Protein AF-K2CY82-F1 (afdb_monomer_lite)

pLDDT: mean 82.01, std 17.48, range [42.97, 97.44]

Foldseek 3Di:
DPVVVVVVVVVVVVVVVVVVCVVCPVVDLVVLLVVLVVLCVVVPPDCCSVVVSLVVCVVVVDQLQSQLVSLQVNLVVCVVVVNNVSSVVSVVSNVVSVVVNVVVVVVVVVCCVPCVVVD

Structure (mmCIF, N/CA/C/O backbone):
data_AF-K2CY82-F1
#
_entry.id   AF-K2CY82-F1
#
loop_
_atom_site.group_PDB
_atom_site.id
_atom_site.type_symbol
_atom_site.label_atom_id
_atom_site.label_alt_id
_atom_site.label_comp_id
_atom_site.label_asym_id
_atom_site.label_entity_id
_atom_site.label_seq_id
_atom_site.pdbx_PDB_ins_code
_atom_site.Cartn_x
_atom_site.Cartn_y
_atom_site.Cartn_z
_atom_site.occupancy
_atom_site.B_iso_or_equiv
_atom_site.auth_seq_id
_atom_site.auth_comp_id
_atom_site.auth_asym_id
_atom_site.auth_atom_id
_atom_site.pdbx_PDB_model_num
ATOM 1 N N . MET A 1 1 ? -36.382 40.950 4.837 1.00 57.41 1 MET A N 1
ATOM 2 C CA . MET A 1 1 ? -35.253 40.449 5.657 1.00 57.41 1 MET A CA 1
ATOM 3 C C . MET A 1 1 ? -34.760 39.056 5.236 1.00 57.41 1 MET A C 1
ATOM 5 O O . MET A 1 1 ? -33.577 38.800 5.387 1.00 57.41 1 MET A O 1
ATOM 9 N N . GLU A 1 2 ? -35.586 38.196 4.623 1.00 56.75 2 GLU A N 1
ATOM 10 C CA . GLU A 1 2 ? -35.227 36.815 4.211 1.00 56.75 2 GLU A CA 1
ATOM 11 C C . GLU A 1 2 ? -34.140 36.654 3.127 1.00 56.75 2 GLU A C 1
ATOM 13 O O . GLU A 1 2 ? -33.359 35.704 3.167 1.00 56.75 2 GLU A O 1
ATOM 18 N N . LYS A 1 3 ? -34.042 37.572 2.152 1.00 55.22 3 LYS A N 1
ATOM 19 C CA . LYS A 1 3 ? -33.102 37.424 1.017 1.00 55.22 3 LYS A CA 1
ATOM 20 C C . LYS A 1 3 ? -31.622 37.407 1.428 1.00 55.22 3 LYS A C 1
ATOM 22 O O . LYS A 1 3 ? -30.806 36.788 0.747 1.00 55.22 3 LYS A O 1
ATOM 27 N N . TYR A 1 4 ? -31.268 38.072 2.526 1.00 56.38 4 TYR A N 1
ATOM 28 C CA . TYR A 1 4 ? -29.880 38.155 2.992 1.00 56.38 4 TYR A CA 1
ATOM 29 C C . TYR A 1 4 ? -29.428 36.869 3.694 1.00 56.38 4 TYR A C 1
ATOM 31 O O . TYR A 1 4 ? -28.259 36.497 3.603 1.00 56.38 4 TYR A O 1
ATOM 39 N N . THR A 1 5 ? -30.357 36.147 4.321 1.00 62.75 5 THR A N 1
ATOM 40 C CA . THR A 1 5 ? -30.087 34.897 5.039 1.00 62.75 5 THR A CA 1
ATOM 41 C C . THR A 1 5 ? -29.749 33.765 4.071 1.00 62.75 5 THR A C 1
ATOM 43 O O . THR A 1 5 ? -28.751 33.071 4.258 1.00 62.75 5 THR A O 1
ATOM 46 N N . LEU A 1 6 ? -30.503 33.638 2.973 1.00 59.69 6 LEU A N 1
ATOM 47 C CA . LEU A 1 6 ? -30.275 32.608 1.951 1.00 59.69 6 LEU A CA 1
ATOM 48 C C . LEU A 1 6 ? -28.954 32.809 1.195 1.00 59.69 6 LEU A C 1
ATOM 50 O O . LEU A 1 6 ? -28.220 31.850 0.963 1.00 59.69 6 LEU A O 1
ATOM 54 N N . LYS A 1 7 ? -28.603 34.059 0.863 1.00 62.22 7 LYS A N 1
ATOM 55 C CA . LYS A 1 7 ? -27.341 34.367 0.171 1.00 62.22 7 LYS A CA 1
ATOM 56 C C . LYS A 1 7 ? -26.120 34.064 1.050 1.00 62.22 7 LYS A C 1
ATOM 58 O O . LYS A 1 7 ? -25.111 33.582 0.544 1.00 62.22 7 LYS A O 1
ATOM 63 N N . ARG A 1 8 ? -26.231 34.293 2.364 1.00 59.88 8 ARG A N 1
ATOM 64 C CA . ARG A 1 8 ? -25.187 33.980 3.352 1.00 59.88 8 ARG A CA 1
ATOM 65 C C . ARG A 1 8 ? -25.024 32.474 3.564 1.00 59.88 8 ARG A C 1
ATOM 67 O O . ARG A 1 8 ? -23.899 31.990 3.580 1.00 59.88 8 ARG A O 1
ATOM 74 N N . LEU A 1 9 ? -26.128 31.731 3.660 1.00 60.28 9 LEU A N 1
ATOM 75 C CA . LEU A 1 9 ? -26.106 30.266 3.766 1.00 60.28 9 LEU A CA 1
ATOM 76 C C . LEU A 1 9 ? -25.467 29.614 2.534 1.00 60.28 9 LEU A C 1
ATOM 78 O O . LEU A 1 9 ? -24.663 28.699 2.677 1.00 60.28 9 LEU A O 1
ATOM 82 N N . TRP A 1 10 ? -25.754 30.133 1.338 1.00 59.75 10 TRP A N 1
ATOM 83 C CA . TRP A 1 10 ? -25.176 29.625 0.094 1.00 59.75 10 TRP A CA 1
ATOM 84 C C . TRP A 1 10 ? -23.681 29.950 -0.065 1.00 59.75 10 TRP A C 1
ATOM 86 O O . TRP A 1 10 ? -22.912 29.138 -0.581 1.00 59.75 10 TRP A O 1
ATOM 96 N N . HIS A 1 11 ? -23.241 31.123 0.402 1.00 59.53 11 HIS A N 1
ATOM 97 C CA . HIS A 1 11 ? -21.816 31.472 0.410 1.00 59.53 11 HIS A CA 1
ATOM 98 C C . HIS A 1 11 ? -21.038 30.598 1.403 1.00 59.53 11 HIS A C 1
ATOM 100 O O . HIS A 1 11 ? -20.011 30.027 1.045 1.00 59.53 11 HIS A O 1
ATOM 106 N N . ASN A 1 12 ? -21.591 30.393 2.603 1.00 59.19 12 ASN A N 1
ATOM 107 C CA . ASN A 1 12 ? -21.002 29.519 3.619 1.00 59.19 12 ASN A CA 1
ATOM 108 C C . ASN A 1 12 ? -20.965 28.050 3.170 1.00 59.19 12 ASN A C 1
ATOM 110 O O . ASN A 1 12 ? -19.990 27.353 3.447 1.00 59.19 12 ASN A O 1
ATOM 114 N N . SER A 1 13 ? -21.981 27.571 2.438 1.00 56.06 13 SER A N 1
ATOM 115 C CA . SER A 1 13 ? -21.962 26.210 1.889 1.00 56.06 13 SER A CA 1
ATOM 116 C C . SER A 1 13 ? -20.899 26.045 0.807 1.00 56.06 13 SER A C 1
ATOM 118 O O . SER A 1 13 ? -20.262 25.000 0.734 1.00 56.06 13 SER A O 1
ATOM 120 N N . LYS A 1 14 ? -20.673 27.076 -0.019 1.00 52.31 14 LYS A N 1
ATOM 121 C CA . LYS A 1 14 ? -19.613 27.050 -1.031 1.00 52.31 14 LYS A CA 1
ATOM 122 C C . LYS A 1 14 ? -18.233 27.062 -0.396 1.00 52.31 14 LYS A C 1
ATOM 124 O O . LYS A 1 14 ? -17.422 26.211 -0.739 1.00 52.31 14 LYS A O 1
ATOM 129 N N . GLU A 1 15 ? -17.978 27.964 0.545 1.00 55.75 15 GLU A N 1
ATOM 130 C CA . GLU A 1 15 ? -16.692 28.012 1.246 1.00 55.75 15 GLU A CA 1
ATOM 131 C C . GLU A 1 15 ? -16.419 26.702 1.989 1.00 55.75 15 GLU A C 1
ATOM 133 O O . GLU A 1 15 ? -15.355 26.125 1.809 1.00 55.75 15 GLU A O 1
ATOM 138 N N . SER A 1 16 ? -17.395 26.140 2.709 1.00 54.62 16 SER A N 1
ATOM 139 C CA . SER A 1 16 ? -17.239 24.830 3.357 1.00 54.62 16 SER A CA 1
ATOM 140 C C . SER A 1 16 ? -16.914 23.705 2.362 1.00 54.62 16 SER A C 1
ATOM 142 O O . SER A 1 16 ? -16.049 22.873 2.641 1.00 54.62 16 SER A O 1
ATOM 144 N N . PHE A 1 17 ? -17.539 23.708 1.180 1.00 51.31 17 PHE A N 1
ATOM 145 C CA . PHE A 1 17 ? -17.284 22.708 0.144 1.00 51.31 17 PHE A CA 1
ATOM 146 C C . PHE A 1 17 ? -15.880 22.846 -0.463 1.00 51.31 17 PHE A C 1
ATOM 148 O O . PHE A 1 17 ? -15.182 21.846 -0.619 1.00 51.31 17 PHE A O 1
ATOM 155 N N . TYR A 1 18 ? -15.423 24.068 -0.758 1.00 50.00 18 TYR A N 1
ATOM 156 C CA . TYR A 1 18 ? -14.089 24.296 -1.325 1.00 50.00 18 TYR A CA 1
ATOM 157 C C . TYR A 1 18 ? -12.962 24.057 -0.311 1.00 50.00 18 TYR A C 1
ATOM 159 O O . TYR A 1 18 ? -11.934 23.494 -0.687 1.00 50.00 18 TYR A O 1
ATOM 167 N N . THR A 1 19 ? -13.152 24.389 0.969 1.00 49.94 19 THR A N 1
ATOM 168 C CA . THR A 1 19 ? -12.144 24.141 2.018 1.00 49.94 19 THR A CA 1
ATOM 169 C C . THR A 1 19 ? -12.053 22.657 2.393 1.00 49.94 19 THR A C 1
ATOM 171 O O . THR A 1 19 ? -10.967 22.160 2.682 1.00 49.94 19 THR A O 1
ATOM 174 N N . TYR A 1 20 ? -13.162 21.910 2.315 1.00 48.56 20 TYR A N 1
ATOM 175 C CA . TYR A 1 20 ? -13.151 20.450 2.476 1.00 48.56 20 TYR A CA 1
ATOM 176 C C . TYR A 1 20 ? -12.442 19.743 1.310 1.00 48.56 20 TYR A C 1
ATOM 178 O O . TYR A 1 20 ? -11.739 18.751 1.512 1.00 48.56 20 TYR A O 1
ATOM 186 N N . ASN A 1 21 ? -12.600 20.259 0.087 1.00 46.69 21 ASN A N 1
ATOM 187 C CA . ASN A 1 21 ? -12.030 19.642 -1.108 1.00 46.69 21 ASN A CA 1
ATOM 188 C C . ASN A 1 21 ? -10.540 19.983 -1.306 1.00 46.69 21 ASN A C 1
ATOM 190 O O . ASN A 1 21 ? -9.778 19.141 -1.779 1.00 46.69 21 ASN A O 1
ATOM 194 N N . SER A 1 22 ? -10.090 21.177 -0.901 1.00 46.53 22 SER A N 1
ATOM 195 C CA . SER A 1 22 ? -8.686 21.592 -1.047 1.00 46.53 22 SER A CA 1
ATOM 196 C C . SER A 1 22 ? -7.736 20.878 -0.078 1.00 46.53 22 SER A C 1
ATOM 198 O O . SER A 1 22 ? -6.605 20.578 -0.453 1.00 46.53 22 SER A O 1
ATOM 200 N N . GLN A 1 23 ? -8.193 20.505 1.125 1.00 48.66 23 GLN A N 1
ATOM 201 C CA . GLN A 1 23 ? -7.376 19.745 2.085 1.00 48.66 23 GLN A CA 1
ATOM 202 C C . GLN A 1 23 ? -7.242 18.252 1.735 1.00 48.66 23 GLN A C 1
ATOM 204 O O . GLN A 1 23 ? -6.307 17.596 2.189 1.00 48.66 23 GLN A O 1
ATOM 209 N N . LYS A 1 24 ? -8.132 17.706 0.894 1.00 52.53 24 LYS A N 1
ATOM 210 C CA . LYS A 1 24 ? -8.077 16.304 0.437 1.00 52.53 24 LYS A CA 1
ATOM 211 C C . LYS A 1 24 ? -7.391 16.106 -0.911 1.00 52.53 24 LYS A C 1
ATOM 213 O O . LYS A 1 24 ? -7.085 14.968 -1.262 1.00 52.53 24 LYS A O 1
ATOM 218 N N . PHE A 1 25 ? -7.119 17.180 -1.651 1.00 48.78 25 PHE A N 1
ATOM 219 C CA . PHE A 1 25 ? -6.566 17.087 -3.005 1.00 48.78 25 PHE A CA 1
ATOM 220 C C . PHE A 1 25 ? -5.175 16.426 -3.039 1.00 48.78 25 PHE A C 1
ATOM 222 O O . PHE A 1 25 ? -4.838 15.748 -4.003 1.00 48.78 25 PHE A O 1
ATOM 229 N N . PHE A 1 26 ? -4.402 16.536 -1.951 1.00 48.12 26 PHE A N 1
ATOM 230 C CA . PHE A 1 26 ? -3.081 15.908 -1.806 1.00 48.12 26 PHE A CA 1
ATOM 231 C C . PHE A 1 26 ? -3.104 14.478 -1.225 1.00 48.12 26 PHE A C 1
ATOM 233 O O . PHE A 1 26 ? -2.061 13.843 -1.105 1.00 48.12 26 PHE A O 1
ATOM 240 N N . LEU A 1 27 ? -4.283 13.953 -0.873 1.00 56.41 27 LEU A N 1
ATOM 241 C CA . LEU A 1 27 ? -4.483 12.648 -0.223 1.00 56.41 27 LEU A CA 1
ATOM 242 C C . LEU A 1 27 ? -5.433 11.742 -1.023 1.00 56.41 27 LEU A C 1
ATOM 244 O O . LEU A 1 27 ? -6.082 10.854 -0.469 1.00 56.41 27 LEU A O 1
ATOM 248 N N . TYR A 1 28 ? -5.537 11.954 -2.337 1.00 76.25 28 TYR A N 1
ATOM 249 C CA . TYR A 1 28 ? -6.276 11.034 -3.192 1.00 76.25 28 TYR A CA 1
ATOM 250 C C . TYR A 1 28 ? -5.442 9.762 -3.381 1.00 76.25 28 TYR A C 1
ATOM 252 O O . TYR A 1 28 ? -4.329 9.814 -3.901 1.00 76.25 28 TYR A O 1
ATOM 260 N N . TRP A 1 29 ? -5.966 8.608 -2.961 1.00 80.56 29 TRP A N 1
ATOM 261 C CA . TRP A 1 29 ? -5.237 7.334 -2.981 1.00 80.56 29 TRP A CA 1
ATOM 262 C C . TRP A 1 29 ? -4.617 6.926 -4.339 1.00 80.56 29 TRP A C 1
ATOM 264 O O . TRP A 1 29 ? -3.553 6.305 -4.321 1.00 80.56 29 TRP A O 1
ATOM 274 N N . PRO A 1 30 ? -5.161 7.313 -5.515 1.00 89.12 30 PRO A N 1
ATOM 275 C CA . PRO A 1 30 ? -4.508 7.083 -6.804 1.00 89.12 30 PRO A CA 1
ATOM 276 C C . PRO A 1 30 ? -3.172 7.816 -6.961 1.00 89.12 30 PRO A C 1
ATOM 278 O O . PRO A 1 30 ? -2.295 7.338 -7.676 1.00 89.12 30 PRO A O 1
ATOM 281 N N . PHE A 1 31 ? -2.970 8.943 -6.270 1.00 90.44 31 PHE A N 1
ATOM 282 C CA . PHE A 1 31 ? -1.683 9.638 -6.277 1.00 90.44 31 PHE A CA 1
ATOM 283 C C . PHE A 1 31 ? -0.575 8.762 -5.682 1.00 90.44 31 PHE A C 1
ATOM 285 O O . PHE A 1 31 ? 0.546 8.772 -6.183 1.00 90.44 31 PHE A O 1
ATOM 292 N N . PHE A 1 32 ? -0.889 7.935 -4.679 1.00 92.75 32 PHE A N 1
ATOM 293 C CA . PHE A 1 32 ? 0.077 6.993 -4.112 1.00 92.75 32 PHE A CA 1
ATOM 294 C C . PHE A 1 32 ? 0.493 5.910 -5.110 1.00 92.75 32 PHE A C 1
ATOM 296 O O . PHE A 1 32 ? 1.647 5.495 -5.094 1.00 92.75 32 PHE A O 1
ATOM 303 N N . ILE A 1 33 ? -0.397 5.498 -6.017 1.00 93.81 33 ILE A N 1
ATOM 304 C CA . ILE A 1 33 ? -0.053 4.563 -7.098 1.00 93.81 33 ILE A CA 1
ATOM 305 C C . ILE A 1 33 ? 0.951 5.218 -8.045 1.00 93.81 33 ILE A C 1
ATOM 307 O O . ILE A 1 33 ? 1.990 4.637 -8.348 1.00 93.81 33 ILE A O 1
ATOM 311 N N . PHE A 1 34 ? 0.676 6.450 -8.478 1.00 93.31 34 PHE A N 1
ATOM 312 C CA . PHE A 1 34 ? 1.592 7.177 -9.355 1.00 93.31 34 PHE A CA 1
ATOM 313 C C . PHE A 1 34 ? 2.951 7.416 -8.685 1.00 93.31 34 PHE A C 1
ATOM 315 O O . PHE A 1 34 ? 3.996 7.119 -9.261 1.00 93.31 34 PHE A O 1
ATOM 322 N N . TYR A 1 35 ? 2.935 7.865 -7.429 1.00 93.75 3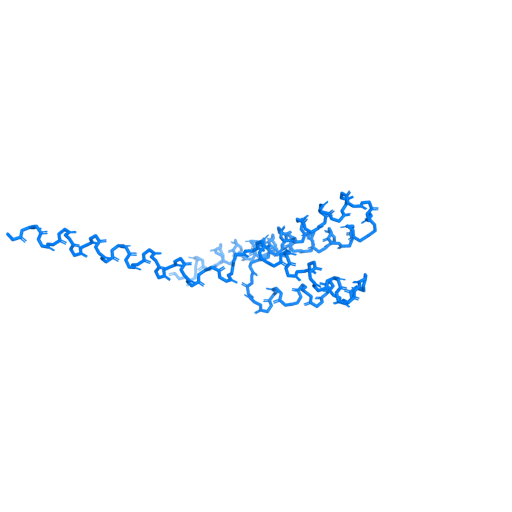5 TYR A N 1
ATOM 323 C CA . TYR A 1 35 ? 4.134 8.046 -6.618 1.00 93.75 35 TYR A CA 1
ATOM 324 C C . TYR A 1 35 ? 4.939 6.747 -6.467 1.00 93.75 35 TYR A C 1
ATOM 326 O O . TYR A 1 35 ? 6.164 6.769 -6.586 1.00 93.75 35 TYR A O 1
ATOM 334 N N . TYR A 1 36 ? 4.272 5.602 -6.287 1.00 94.69 36 TYR A N 1
ATOM 335 C CA . TYR A 1 36 ? 4.933 4.300 -6.245 1.00 94.69 36 TYR A CA 1
ATOM 336 C C . TYR A 1 36 ? 5.703 3.998 -7.536 1.00 94.69 36 TYR A C 1
ATOM 338 O O . TYR A 1 36 ? 6.863 3.585 -7.486 1.00 94.69 36 TYR A O 1
ATOM 346 N N . PHE A 1 37 ? 5.093 4.240 -8.698 1.00 94.25 37 PHE A N 1
ATOM 347 C CA . PHE A 1 37 ? 5.769 4.026 -9.977 1.00 94.25 37 PHE A CA 1
ATOM 348 C C . PHE A 1 37 ? 6.944 4.987 -10.187 1.00 94.25 37 PHE A C 1
ATOM 350 O O . PHE A 1 37 ? 7.968 4.549 -10.705 1.00 94.25 37 PHE A O 1
ATOM 357 N N . ILE A 1 38 ? 6.864 6.239 -9.717 1.00 94.19 38 ILE A N 1
ATOM 358 C CA . ILE A 1 38 ? 8.021 7.155 -9.709 1.00 94.19 38 ILE A CA 1
ATOM 359 C C . ILE A 1 38 ? 9.164 6.563 -8.879 1.00 94.19 38 ILE A C 1
ATOM 361 O O . ILE A 1 38 ? 10.291 6.473 -9.364 1.00 94.19 38 ILE A O 1
ATOM 365 N N . LEU A 1 39 ? 8.883 6.113 -7.651 1.00 93.12 39 LEU A N 1
ATOM 366 C CA . LEU A 1 39 ? 9.895 5.462 -6.813 1.00 93.12 39 LEU A CA 1
ATOM 367 C C . LEU A 1 39 ? 10.500 4.244 -7.519 1.00 93.12 39 LEU A C 1
ATOM 369 O O . LEU A 1 39 ? 11.708 4.027 -7.456 1.00 93.12 39 LEU A O 1
ATOM 373 N N . ARG A 1 40 ? 9.683 3.467 -8.236 1.00 91.56 40 ARG A N 1
ATOM 374 C CA . ARG A 1 40 ? 10.150 2.299 -8.990 1.00 91.56 40 ARG A CA 1
ATOM 375 C C . ARG A 1 40 ? 11.092 2.665 -10.137 1.00 91.56 40 ARG A C 1
ATOM 377 O O . ARG A 1 40 ? 12.031 1.917 -10.379 1.00 91.56 40 ARG A O 1
ATOM 384 N N . GLN A 1 41 ? 10.885 3.801 -10.802 1.00 90.81 41 GLN A N 1
ATOM 385 C CA . GLN A 1 41 ? 11.803 4.280 -11.843 1.00 90.81 41 GLN A CA 1
ATOM 386 C C . GLN A 1 41 ? 13.163 4.699 -11.271 1.00 90.81 41 GLN A C 1
ATOM 388 O O . GLN A 1 41 ? 14.187 4.473 -11.903 1.00 90.81 41 GLN A O 1
ATOM 393 N N . VAL A 1 42 ? 13.187 5.269 -10.062 1.00 93.00 42 VAL A N 1
ATOM 394 C CA . VAL A 1 42 ? 14.429 5.737 -9.422 1.00 93.00 42 VAL A CA 1
ATOM 395 C C . VAL A 1 42 ? 15.214 4.590 -8.777 1.00 93.00 42 VAL A C 1
ATOM 397 O O . VAL A 1 42 ? 16.429 4.509 -8.924 1.00 93.00 42 VAL A O 1
ATOM 400 N N . PHE A 1 43 ? 14.531 3.698 -8.057 1.00 91.31 43 PHE A N 1
ATOM 401 C CA . PHE A 1 43 ? 15.160 2.650 -7.241 1.00 91.31 43 PHE A CA 1
ATOM 402 C C . PHE A 1 43 ? 15.134 1.252 -7.888 1.00 91.31 43 PHE A C 1
ATOM 404 O O . PHE A 1 43 ? 15.679 0.297 -7.327 1.00 91.31 43 PHE A O 1
ATOM 411 N N . GLY A 1 44 ? 14.496 1.107 -9.052 1.00 86.88 44 GLY A N 1
ATOM 412 C CA . GLY A 1 44 ? 14.397 -0.149 -9.793 1.00 86.88 44 GLY A CA 1
ATOM 413 C C . GLY A 1 44 ? 13.514 -1.207 -9.123 1.00 86.88 44 GLY A C 1
ATOM 414 O O . GLY A 1 44 ? 12.657 -0.918 -8.280 1.00 86.88 44 GLY A O 1
ATOM 415 N N . LEU A 1 45 ? 13.735 -2.477 -9.489 1.00 83.38 45 LEU A N 1
ATOM 416 C CA . LEU A 1 45 ? 12.923 -3.615 -9.039 1.00 83.38 45 LEU A CA 1
ATOM 417 C C . LEU A 1 45 ? 13.205 -4.090 -7.596 1.00 83.38 45 LEU A C 1
ATOM 419 O O . LEU A 1 45 ? 12.771 -5.165 -7.187 1.00 83.38 45 LEU A O 1
ATOM 423 N N . ASN A 1 46 ? 13.861 -3.277 -6.771 1.00 87.19 46 ASN A N 1
ATOM 424 C CA . ASN A 1 46 ? 14.277 -3.674 -5.428 1.00 87.19 46 ASN A CA 1
ATOM 425 C C . ASN A 1 46 ? 13.088 -3.854 -4.462 1.00 87.19 46 ASN A C 1
ATOM 427 O O . ASN A 1 46 ? 12.219 -2.985 -4.352 1.00 87.19 46 ASN A O 1
ATOM 431 N N . TYR A 1 47 ? 13.055 -4.959 -3.719 1.00 86.62 47 TYR A N 1
ATOM 432 C CA .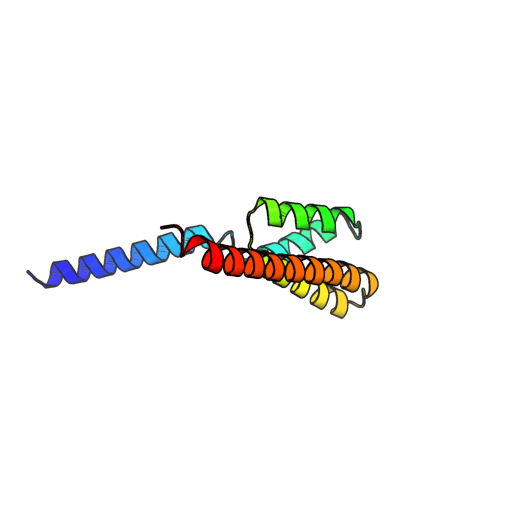 TYR A 1 47 ? 12.004 -5.232 -2.737 1.00 86.62 47 TYR A CA 1
ATOM 433 C C . TYR A 1 47 ? 11.916 -4.179 -1.633 1.00 86.62 47 TYR A C 1
ATOM 435 O O . TYR A 1 47 ? 10.822 -3.910 -1.139 1.00 86.62 47 TYR A O 1
ATOM 443 N N . PHE A 1 48 ? 13.031 -3.523 -1.303 1.00 89.81 48 PHE A N 1
ATOM 444 C CA . PHE A 1 48 ? 13.064 -2.446 -0.316 1.00 89.81 48 PHE A CA 1
ATOM 445 C C . PHE A 1 48 ? 12.042 -1.337 -0.615 1.00 89.81 48 PHE A C 1
ATOM 447 O O . PHE A 1 48 ? 11.407 -0.822 0.300 1.00 89.81 48 PHE A O 1
ATOM 454 N N . VAL A 1 49 ? 11.808 -1.031 -1.896 1.00 91.88 49 VAL A N 1
ATOM 455 C CA . VAL A 1 49 ? 10.818 -0.028 -2.322 1.00 91.88 49 VAL A CA 1
ATOM 456 C C . VAL A 1 49 ? 9.40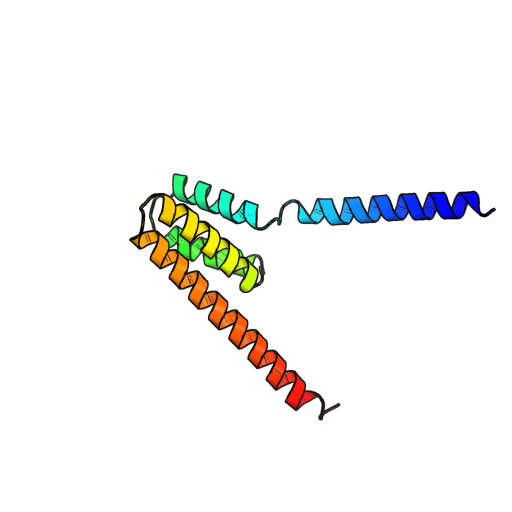2 -0.452 -1.935 1.00 91.88 49 VAL A C 1
ATOM 458 O O . VAL A 1 49 ? 8.609 0.376 -1.506 1.00 91.88 49 VAL A O 1
ATOM 461 N N . ILE A 1 50 ? 9.081 -1.742 -2.053 1.00 91.69 50 ILE A N 1
ATOM 462 C CA . ILE A 1 50 ? 7.754 -2.286 -1.735 1.00 91.69 50 ILE A CA 1
ATOM 463 C C . ILE A 1 50 ? 7.494 -2.204 -0.229 1.00 91.69 50 ILE A C 1
ATOM 465 O O . ILE A 1 50 ? 6.469 -1.673 0.205 1.00 91.69 50 ILE A O 1
ATOM 469 N N . TYR A 1 51 ? 8.442 -2.696 0.572 1.00 93.25 51 TYR A N 1
ATOM 470 C CA . TYR A 1 51 ? 8.330 -2.691 2.030 1.00 93.25 51 TYR A CA 1
ATOM 471 C C . TYR A 1 51 ? 8.333 -1.263 2.587 1.00 93.25 51 TYR A C 1
ATOM 473 O O . TYR A 1 51 ? 7.460 -0.914 3.379 1.00 93.25 51 TYR A O 1
ATOM 481 N N . GLY A 1 52 ? 9.255 -0.414 2.125 1.00 94.50 52 GLY A N 1
ATOM 482 C CA . GLY A 1 52 ? 9.331 0.989 2.531 1.00 94.50 52 GLY A CA 1
ATOM 483 C C . GLY A 1 52 ? 8.062 1.762 2.178 1.00 94.50 52 GLY A C 1
ATOM 484 O O . GLY A 1 52 ? 7.540 2.503 3.008 1.00 94.50 52 GLY A O 1
ATOM 485 N N . PHE A 1 53 ? 7.505 1.525 0.988 1.00 95.50 53 PHE A N 1
ATOM 486 C CA . PHE A 1 53 ? 6.237 2.125 0.588 1.00 95.50 53 PHE A CA 1
ATOM 487 C C . PHE A 1 53 ? 5.069 1.640 1.456 1.00 95.50 53 PHE A C 1
ATOM 489 O O . PHE A 1 53 ? 4.276 2.454 1.917 1.00 95.50 53 PHE A O 1
ATOM 496 N N . SER A 1 54 ? 5.000 0.344 1.769 1.00 93.88 54 SER A N 1
ATOM 497 C CA . SER A 1 54 ? 3.982 -0.201 2.683 1.00 93.88 54 SER A CA 1
ATOM 498 C C . SER A 1 54 ? 4.031 0.473 4.057 1.00 93.88 54 SER A C 1
ATOM 500 O O . SER A 1 54 ? 3.003 0.906 4.576 1.00 93.88 54 SER A O 1
ATOM 502 N N . ILE A 1 55 ? 5.233 0.609 4.628 1.00 95.06 55 ILE A N 1
ATOM 503 C CA . ILE A 1 55 ? 5.453 1.267 5.924 1.00 95.06 55 ILE A CA 1
ATOM 504 C C . ILE A 1 55 ? 5.063 2.747 5.855 1.00 95.06 55 ILE A C 1
ATOM 506 O O . ILE A 1 55 ? 4.401 3.244 6.765 1.00 95.06 55 ILE A O 1
ATOM 510 N N . LEU A 1 56 ? 5.414 3.442 4.769 1.00 94.94 56 LEU A N 1
ATOM 511 C CA . LEU A 1 56 ? 5.024 4.835 4.547 1.00 94.94 56 LEU A CA 1
ATOM 512 C C . LEU A 1 56 ? 3.500 4.998 4.565 1.00 94.94 56 LEU A C 1
ATOM 514 O O . LEU A 1 56 ? 2.994 5.880 5.254 1.00 94.94 56 LEU A O 1
ATOM 518 N N . LEU A 1 57 ? 2.757 4.141 3.857 1.00 94.38 57 LEU A N 1
ATOM 519 C CA . LEU A 1 57 ? 1.292 4.211 3.823 1.00 94.38 57 LEU A CA 1
ATOM 520 C C . LEU A 1 57 ? 0.664 3.981 5.209 1.00 94.38 57 LEU A C 1
ATOM 522 O O . LEU A 1 57 ? -0.313 4.645 5.561 1.00 94.38 57 LEU A O 1
ATOM 526 N N . ILE A 1 58 ? 1.251 3.090 6.017 1.00 93.19 58 ILE A N 1
ATOM 527 C CA . ILE A 1 58 ? 0.849 2.878 7.416 1.00 93.19 58 ILE A CA 1
ATOM 528 C C . ILE A 1 58 ? 1.152 4.124 8.260 1.00 93.19 58 ILE A C 1
ATOM 530 O O . ILE A 1 58 ? 0.307 4.557 9.043 1.00 93.19 58 ILE A O 1
ATOM 534 N N . PHE A 1 59 ? 2.327 4.738 8.088 1.00 93.81 59 PHE A N 1
ATOM 535 C CA . PHE A 1 59 ? 2.721 5.951 8.813 1.00 93.81 59 PHE A CA 1
ATOM 536 C C . PHE A 1 59 ? 1.823 7.148 8.472 1.00 93.81 59 PHE A C 1
ATOM 538 O O . PHE A 1 59 ? 1.461 7.932 9.349 1.00 93.81 59 PHE A O 1
ATOM 545 N N . LEU A 1 60 ? 1.374 7.227 7.217 1.00 90.31 60 LEU A N 1
ATOM 546 C CA . LEU A 1 60 ? 0.357 8.168 6.741 1.00 90.31 60 LEU A CA 1
ATOM 547 C C . LEU A 1 60 ? -1.059 7.864 7.260 1.00 90.31 60 LEU A C 1
ATOM 549 O O . LEU A 1 60 ? -1.998 8.588 6.930 1.00 90.31 60 LEU A O 1
ATOM 553 N N . ARG A 1 61 ? -1.220 6.831 8.099 1.00 89.31 61 ARG A N 1
ATOM 554 C CA . ARG A 1 61 ? -2.480 6.430 8.741 1.00 89.31 61 ARG A CA 1
ATOM 555 C C . ARG A 1 61 ? -3.596 6.122 7.743 1.00 89.31 61 ARG A C 1
ATOM 557 O O . ARG A 1 61 ? -4.771 6.347 8.038 1.00 89.31 61 ARG A O 1
ATOM 564 N N . LEU A 1 62 ? -3.248 5.598 6.568 1.00 90.19 62 LEU A N 1
ATOM 565 C CA . LEU A 1 62 ? -4.252 5.096 5.638 1.00 90.19 62 LEU A CA 1
ATOM 566 C C . LEU A 1 62 ? -4.936 3.857 6.221 1.00 90.19 62 LEU A C 1
ATOM 568 O O . LEU A 1 62 ? -4.329 3.065 6.944 1.00 90.19 62 LEU A O 1
ATOM 572 N N . SER A 1 63 ? -6.219 3.685 5.905 1.00 90.94 63 SER A N 1
ATOM 573 C CA . SER A 1 63 ? -6.949 2.491 6.325 1.00 90.94 63 SER A CA 1
ATOM 574 C C . SER A 1 63 ? -6.381 1.254 5.621 1.00 90.94 63 SER A C 1
ATOM 576 O O . SER A 1 63 ? -5.961 1.344 4.465 1.00 90.94 63 SER A O 1
ATOM 578 N N . PHE A 1 64 ? -6.381 0.093 6.283 1.00 92.25 64 PHE A N 1
ATOM 579 C CA . PHE A 1 64 ? -5.860 -1.144 5.689 1.00 92.25 64 PHE A CA 1
ATOM 580 C C . PHE A 1 64 ? -6.554 -1.493 4.368 1.00 92.25 64 PHE A C 1
ATOM 582 O O . PHE A 1 64 ? -5.902 -1.945 3.436 1.00 92.25 64 PHE A O 1
ATOM 589 N N . GLU A 1 65 ? -7.847 -1.195 4.251 1.00 93.12 65 GLU A N 1
ATOM 590 C CA . GLU A 1 65 ? -8.637 -1.371 3.031 1.00 93.12 65 GLU A CA 1
ATOM 591 C C . GLU A 1 65 ? -8.112 -0.481 1.895 1.00 93.12 65 GLU A C 1
ATOM 593 O O . GLU A 1 65 ? -7.960 -0.932 0.763 1.00 93.12 65 GLU A O 1
ATOM 598 N N . THR A 1 66 ? -7.767 0.773 2.203 1.00 91.88 66 THR A N 1
ATOM 599 C CA . THR A 1 66 ? -7.199 1.713 1.227 1.00 91.88 66 THR A CA 1
ATOM 600 C C . THR A 1 66 ? -5.821 1.248 0.767 1.00 91.88 66 THR A C 1
ATOM 602 O O . THR A 1 66 ? -5.533 1.255 -0.428 1.00 91.88 66 THR A O 1
ATOM 605 N N . ILE A 1 67 ? -4.978 0.800 1.701 1.00 94.81 67 ILE A N 1
ATOM 606 C CA . ILE A 1 67 ? -3.650 0.264 1.385 1.00 94.81 67 ILE A CA 1
ATOM 607 C C . ILE A 1 67 ? -3.779 -0.989 0.509 1.00 94.81 67 ILE A C 1
ATOM 609 O O . ILE A 1 67 ? -3.105 -1.090 -0.515 1.00 94.81 67 ILE A O 1
ATOM 613 N N . ALA A 1 68 ? -4.691 -1.903 0.851 1.00 95.56 68 ALA A N 1
ATOM 614 C CA . ALA A 1 68 ? -4.980 -3.088 0.051 1.00 95.56 68 ALA A CA 1
ATOM 615 C C . ALA A 1 68 ? -5.435 -2.721 -1.370 1.00 95.56 68 ALA A C 1
ATOM 617 O O . ALA A 1 68 ? -4.935 -3.306 -2.325 1.00 95.56 68 ALA A O 1
ATOM 618 N N . MET A 1 69 ? -6.311 -1.722 -1.539 1.00 95.56 69 MET A N 1
ATOM 619 C CA . MET A 1 69 ? -6.725 -1.246 -2.868 1.00 95.56 69 MET A CA 1
ATOM 620 C C . MET A 1 69 ? -5.567 -0.650 -3.680 1.00 95.56 69 MET A C 1
ATOM 622 O O . MET A 1 69 ? -5.476 -0.893 -4.886 1.00 95.56 69 MET A O 1
ATOM 626 N N . ILE A 1 70 ? -4.672 0.108 -3.037 1.00 95.75 70 ILE A N 1
ATOM 627 C CA . ILE A 1 70 ? -3.473 0.660 -3.683 1.00 95.75 70 ILE A CA 1
ATOM 628 C C . ILE A 1 70 ? -2.584 -0.481 -4.183 1.00 95.75 70 ILE A C 1
ATOM 630 O O . ILE A 1 70 ? -2.256 -0.520 -5.369 1.00 95.75 70 ILE A O 1
ATOM 634 N N . PHE A 1 71 ? -2.237 -1.434 -3.310 1.00 97.06 71 PHE A N 1
ATOM 635 C CA . PHE A 1 71 ? -1.404 -2.575 -3.694 1.00 97.06 71 PHE A CA 1
ATOM 636 C C . PHE A 1 71 ? -2.072 -3.443 -4.748 1.00 97.06 71 PHE A C 1
ATOM 638 O O . PHE A 1 71 ? -1.406 -3.827 -5.695 1.00 97.06 71 PHE A O 1
ATOM 645 N N . PHE A 1 72 ? -3.378 -3.675 -4.651 1.00 97.06 72 PHE A N 1
ATOM 646 C CA . PHE A 1 72 ? -4.132 -4.430 -5.647 1.00 97.06 72 PHE A CA 1
ATOM 647 C C . PHE A 1 72 ? -4.062 -3.776 -7.029 1.00 97.06 72 PHE A C 1
ATOM 649 O O . PHE A 1 72 ? -3.800 -4.446 -8.026 1.00 97.06 72 PHE A O 1
ATOM 656 N N . SER A 1 73 ? -4.227 -2.454 -7.087 1.00 96.81 73 SER A N 1
ATOM 657 C CA . SER A 1 73 ? -4.116 -1.695 -8.335 1.00 96.81 73 SER A CA 1
ATOM 658 C C . SER A 1 73 ? -2.702 -1.774 -8.916 1.00 96.81 73 SER A C 1
ATOM 660 O O . SER A 1 73 ? -2.541 -2.002 -10.113 1.00 96.81 73 SER A O 1
ATOM 662 N N . ILE A 1 74 ? -1.673 -1.645 -8.068 1.00 96.44 74 ILE A N 1
ATOM 663 C CA . ILE A 1 74 ? -0.270 -1.819 -8.471 1.00 96.44 74 ILE A CA 1
ATOM 664 C C . ILE A 1 74 ? -0.042 -3.240 -9.003 1.00 96.44 74 ILE A C 1
ATOM 666 O O . ILE A 1 74 ? 0.529 -3.384 -10.083 1.00 96.44 74 ILE A O 1
ATOM 670 N N . SER A 1 75 ? -0.528 -4.274 -8.304 1.00 96.44 75 SER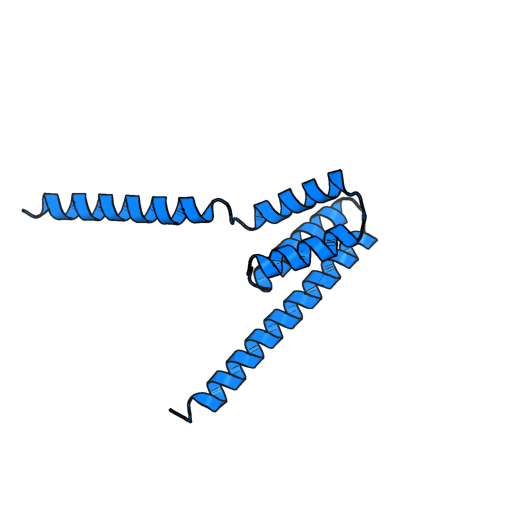 A N 1
ATOM 671 C CA . SER A 1 75 ? -0.416 -5.673 -8.728 1.00 96.44 75 SER A CA 1
ATOM 672 C C . SER A 1 75 ? -1.002 -5.888 -10.114 1.00 96.44 75 SER A C 1
ATOM 674 O O . SER A 1 75 ? -0.352 -6.506 -10.949 1.00 96.44 75 SER A O 1
ATOM 676 N N . LEU A 1 76 ? -2.208 -5.370 -10.373 1.00 97.44 76 LEU A N 1
ATOM 677 C CA . LEU A 1 76 ? -2.872 -5.514 -11.668 1.00 97.44 76 LEU A CA 1
ATOM 678 C C . LEU A 1 76 ? -2.083 -4.839 -12.787 1.00 97.44 76 LEU A C 1
ATOM 680 O O . LEU A 1 76 ? -1.850 -5.453 -13.823 1.00 97.44 76 LEU A O 1
ATOM 684 N N . ILE A 1 77 ? -1.634 -3.601 -12.572 1.00 95.81 77 ILE A N 1
ATOM 685 C CA . ILE A 1 77 ? -0.838 -2.869 -13.563 1.00 95.81 77 ILE A CA 1
ATOM 686 C C . ILE A 1 77 ? 0.447 -3.643 -13.885 1.00 95.81 77 ILE A C 1
ATOM 688 O O . ILE A 1 77 ? 0.765 -3.866 -15.049 1.00 95.81 77 ILE A O 1
ATOM 692 N N . VAL A 1 78 ? 1.166 -4.096 -12.857 1.00 95.12 78 VAL A N 1
ATOM 693 C CA . VAL A 1 78 ? 2.413 -4.860 -13.008 1.00 95.12 78 VAL A CA 1
ATOM 694 C C . VAL A 1 78 ? 2.164 -6.207 -13.693 1.00 95.12 78 VAL A C 1
ATOM 696 O O . VAL A 1 78 ? 2.946 -6.613 -14.553 1.00 95.12 78 VAL A O 1
ATOM 699 N N . TYR A 1 79 ? 1.056 -6.871 -13.368 1.00 96.25 79 TYR A N 1
ATOM 700 C CA . TYR A 1 79 ? 0.640 -8.111 -14.014 1.00 96.25 79 TYR A CA 1
ATOM 701 C C . TYR A 1 79 ? 0.384 -7.912 -15.514 1.00 96.25 79 TYR A C 1
ATOM 703 O O . TYR A 1 79 ? 0.864 -8.706 -16.321 1.00 96.25 79 TYR A O 1
ATOM 711 N N . PHE A 1 80 ? -0.286 -6.822 -15.908 1.00 96.94 80 PHE A N 1
ATOM 712 C CA . PHE A 1 80 ? -0.497 -6.487 -17.322 1.00 96.94 80 PHE A CA 1
ATOM 713 C C . PHE A 1 80 ? 0.803 -6.183 -18.081 1.00 96.94 80 PHE A C 1
ATOM 715 O O . PHE A 1 80 ? 0.849 -6.369 -19.294 1.00 96.94 80 PHE A O 1
ATOM 722 N N . PHE A 1 81 ? 1.872 -5.787 -17.386 1.00 94.88 81 PHE A N 1
ATOM 723 C CA . PHE A 1 81 ? 3.213 -5.655 -17.966 1.00 94.88 81 PHE A CA 1
ATOM 724 C C . PHE A 1 81 ? 3.993 -6.981 -18.054 1.00 94.88 81 PHE A C 1
ATOM 726 O O . PHE A 1 81 ? 5.147 -6.978 -18.474 1.00 94.88 81 PHE A O 1
ATOM 733 N N . GLY A 1 82 ? 3.395 -8.116 -17.672 1.00 95.12 82 GLY A N 1
ATOM 734 C CA . GLY A 1 82 ? 4.024 -9.441 -17.746 1.00 95.12 82 GLY A CA 1
ATOM 735 C C . GLY A 1 82 ? 4.997 -9.754 -16.604 1.00 95.12 82 GLY A C 1
ATOM 736 O O . GLY A 1 82 ? 5.679 -10.776 -16.640 1.00 95.12 82 GLY A O 1
ATOM 737 N N . LEU A 1 83 ? 5.057 -8.910 -15.571 1.00 93.38 83 LEU A N 1
ATOM 738 C CA . LEU A 1 83 ? 5.941 -9.070 -14.413 1.00 93.38 83 LEU A CA 1
ATOM 739 C C . LEU A 1 83 ? 5.239 -9.876 -13.307 1.00 93.38 83 LEU A C 1
ATOM 741 O O . LEU A 1 83 ? 4.819 -9.351 -12.274 1.00 93.38 83 LEU A O 1
ATOM 745 N N . THR A 1 84 ? 5.039 -11.172 -13.552 1.00 94.25 84 THR A N 1
ATOM 746 C CA . THR A 1 84 ? 4.195 -12.032 -12.702 1.00 94.25 84 THR A CA 1
ATOM 747 C C . THR A 1 84 ? 4.743 -12.226 -11.290 1.00 94.25 84 THR A C 1
ATOM 749 O O . THR A 1 84 ? 3.972 -12.282 -10.333 1.00 94.25 84 THR A O 1
ATOM 752 N N . THR A 1 85 ? 6.065 -12.323 -11.135 1.00 92.25 85 THR A N 1
ATOM 753 C CA . THR A 1 85 ? 6.708 -12.535 -9.829 1.00 92.25 85 THR A CA 1
ATOM 754 C C . THR A 1 85 ? 6.509 -11.322 -8.924 1.00 92.25 85 THR A C 1
ATOM 756 O O . THR A 1 85 ? 6.116 -11.457 -7.767 1.00 92.25 85 THR A O 1
ATOM 759 N N . GLU A 1 86 ? 6.704 -10.123 -9.462 1.00 90.75 86 GLU A N 1
ATOM 760 C CA . GLU A 1 86 ? 6.494 -8.860 -8.768 1.00 90.75 86 GLU A CA 1
ATOM 761 C C . GLU A 1 86 ? 5.016 -8.648 -8.441 1.00 90.75 86 GLU A C 1
ATOM 763 O O . GLU A 1 86 ? 4.690 -8.305 -7.305 1.00 90.75 86 GLU A O 1
ATOM 768 N N . ALA A 1 87 ? 4.119 -8.916 -9.397 1.00 94.31 87 ALA A N 1
ATOM 769 C CA . ALA A 1 87 ? 2.675 -8.869 -9.177 1.00 94.31 87 ALA A CA 1
ATOM 770 C C . ALA A 1 87 ? 2.251 -9.741 -7.985 1.00 94.31 87 ALA A C 1
ATOM 772 O O . ALA A 1 87 ? 1.500 -9.282 -7.124 1.00 94.31 87 ALA A O 1
ATOM 773 N N . ASN A 1 88 ? 2.780 -10.964 -7.888 1.00 95.00 88 ASN A N 1
ATOM 774 C CA . ASN A 1 88 ? 2.502 -11.869 -6.772 1.00 95.00 88 ASN A CA 1
ATOM 775 C C . ASN A 1 88 ? 2.990 -11.316 -5.431 1.00 95.00 88 ASN A C 1
ATOM 777 O O . ASN A 1 88 ? 2.283 -11.428 -4.427 1.00 95.00 88 ASN A O 1
ATOM 781 N N . HIS A 1 89 ? 4.153 -10.663 -5.403 1.00 92.88 89 HIS A N 1
ATOM 782 C CA . HIS A 1 89 ? 4.625 -10.002 -4.188 1.00 92.88 89 HIS A CA 1
ATOM 783 C C . HIS A 1 89 ? 3.676 -8.891 -3.759 1.00 92.88 89 HIS A C 1
ATOM 785 O O . HIS A 1 89 ? 3.301 -8.843 -2.592 1.00 92.88 89 HIS A O 1
ATOM 791 N N . TYR A 1 90 ? 3.206 -8.052 -4.682 1.00 94.69 90 TYR A N 1
ATOM 792 C CA . TYR A 1 90 ? 2.207 -7.028 -4.367 1.00 94.69 90 TYR A CA 1
ATOM 793 C C . TYR A 1 90 ? 0.888 -7.645 -3.877 1.00 94.69 90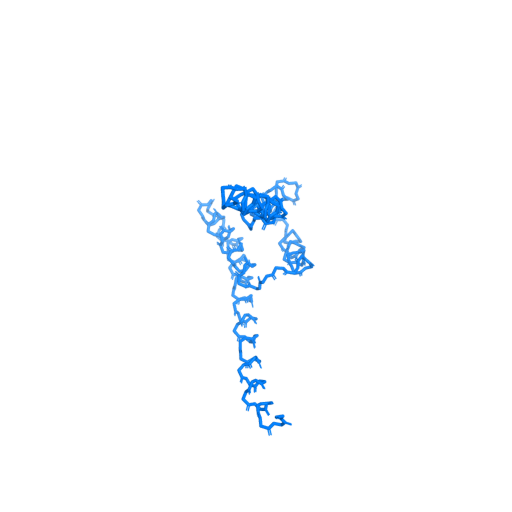 TYR A C 1
ATOM 795 O O . TYR A 1 90 ? 0.332 -7.187 -2.878 1.00 94.69 90 TYR A O 1
ATOM 803 N N . PHE A 1 91 ? 0.424 -8.738 -4.494 1.00 96.62 91 PHE A N 1
ATOM 804 C CA . PHE A 1 91 ? -0.748 -9.486 -4.024 1.00 96.62 91 PHE A CA 1
ATOM 805 C C . PHE A 1 91 ? -0.569 -10.070 -2.615 1.00 96.62 91 PHE A C 1
ATOM 807 O O . PHE A 1 91 ? -1.540 -10.109 -1.858 1.00 96.62 91 PHE A O 1
ATOM 814 N N . SER A 1 92 ? 0.646 -10.456 -2.210 1.00 95.94 92 SER A N 1
ATOM 815 C CA . SER A 1 92 ? 0.897 -10.909 -0.833 1.00 95.94 92 SER A CA 1
ATOM 816 C C . SER A 1 92 ? 0.612 -9.809 0.204 1.00 95.94 92 SER A C 1
ATOM 818 O O . SER A 1 92 ? 0.021 -10.086 1.250 1.00 95.94 92 SER A O 1
ATOM 820 N N . PHE A 1 93 ? 0.921 -8.544 -0.115 1.00 95.19 93 PHE A N 1
ATOM 821 C CA . PHE A 1 93 ? 0.565 -7.402 0.732 1.00 95.19 93 PHE A CA 1
ATOM 822 C C . PHE A 1 93 ? -0.941 -7.171 0.764 1.00 95.19 93 PHE A C 1
ATOM 824 O O . PHE A 1 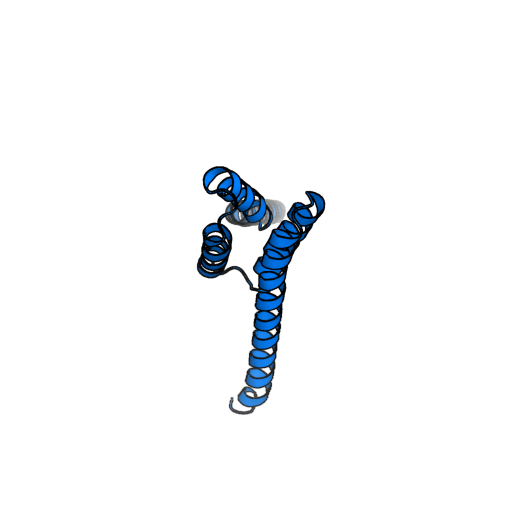93 ? -1.488 -6.955 1.843 1.00 95.19 93 PHE A O 1
ATOM 831 N N . VAL A 1 94 ? -1.624 -7.260 -0.384 1.00 97.06 94 VAL A N 1
ATOM 832 C CA . VAL A 1 94 ? -3.095 -7.176 -0.442 1.00 97.06 94 VAL A CA 1
ATOM 833 C C . VAL A 1 94 ? -3.715 -8.179 0.525 1.00 97.06 94 VAL A C 1
ATOM 835 O O . VAL A 1 94 ? -4.535 -7.796 1.358 1.00 97.06 94 VAL A O 1
ATOM 838 N N . TYR A 1 95 ? -3.278 -9.439 0.468 1.00 96.44 95 TYR A N 1
ATOM 839 C CA . TYR A 1 95 ? -3.755 -10.477 1.376 1.00 96.44 95 TYR A CA 1
ATOM 840 C C . TYR A 1 95 ? -3.477 -10.126 2.844 1.00 96.44 95 TYR A C 1
ATOM 842 O O . TYR A 1 95 ? -4.393 -10.153 3.664 1.00 96.44 95 TYR A O 1
ATOM 850 N N . GLY A 1 96 ? -2.246 -9.720 3.172 1.00 95.44 96 GLY A N 1
ATOM 851 C CA . GLY A 1 96 ? -1.881 -9.311 4.530 1.00 95.44 96 GLY A CA 1
ATOM 852 C C . GLY A 1 96 ? -2.763 -8.183 5.077 1.00 95.44 96 GLY A C 1
ATOM 853 O O . GLY A 1 96 ? -3.284 -8.284 6.188 1.00 95.44 96 GLY A O 1
ATOM 854 N N . PHE A 1 97 ? -3.002 -7.132 4.290 1.00 96.12 97 PHE A N 1
ATOM 855 C CA . PHE A 1 97 ? -3.842 -6.007 4.706 1.00 96.12 97 PHE A CA 1
ATOM 856 C C . PHE A 1 97 ? -5.329 -6.363 4.804 1.00 96.12 97 PHE A C 1
ATOM 858 O O . PHE A 1 97 ? -6.008 -5.855 5.697 1.00 96.12 97 PHE A O 1
ATOM 865 N N . LEU A 1 98 ? -5.837 -7.261 3.955 1.00 96.12 98 LEU A N 1
ATOM 866 C CA . LEU A 1 98 ? -7.202 -7.777 4.083 1.00 96.12 98 LEU A CA 1
ATOM 867 C C . LEU A 1 98 ? -7.377 -8.586 5.371 1.00 96.12 98 LEU A C 1
ATOM 869 O O . LEU A 1 98 ? -8.350 -8.370 6.092 1.00 96.12 98 LEU A O 1
ATOM 873 N N . VAL A 1 99 ? -6.417 -9.450 5.712 1.00 96.75 99 VAL A N 1
ATOM 874 C CA . VAL A 1 99 ? -6.430 -10.189 6.985 1.00 96.75 99 VAL A CA 1
ATOM 875 C C . VAL A 1 99 ? -6.435 -9.220 8.169 1.00 96.75 99 VAL A C 1
ATOM 877 O O . VAL A 1 99 ? -7.257 -9.359 9.074 1.00 96.75 99 VAL A O 1
ATOM 880 N N . LEU A 1 100 ? -5.580 -8.194 8.150 1.00 94.31 100 LEU A N 1
ATOM 881 C CA . LEU A 1 100 ? -5.552 -7.168 9.199 1.00 94.31 100 LEU A CA 1
ATOM 882 C C . LEU A 1 100 ? -6.860 -6.369 9.283 1.00 94.31 100 LEU A C 1
ATOM 884 O O . LEU A 1 100 ? -7.312 -6.053 10.385 1.00 94.31 100 LEU A O 1
ATOM 888 N N . SER A 1 101 ? -7.491 -6.062 8.147 1.00 92.88 101 SER A N 1
ATOM 889 C CA . SER A 1 101 ? -8.809 -5.420 8.110 1.00 92.88 101 SER A CA 1
ATOM 890 C C . SER A 1 101 ? -9.870 -6.307 8.771 1.00 92.88 101 SER A C 1
ATOM 892 O O . SER A 1 101 ? -10.568 -5.854 9.677 1.00 92.88 101 SER A O 1
ATOM 894 N N . VAL A 1 102 ? -9.929 -7.596 8.427 1.00 94.06 102 VAL A N 1
ATOM 895 C CA . VAL A 1 102 ? -10.863 -8.554 9.041 1.00 94.06 102 VAL A CA 1
ATOM 896 C C . VAL A 1 102 ? -10.634 -8.677 10.552 1.00 94.06 102 VAL A C 1
ATOM 898 O O . VAL A 1 102 ? -11.588 -8.604 11.326 1.00 94.06 102 VAL A O 1
ATOM 901 N N . LEU A 1 103 ? -9.379 -8.791 10.998 1.00 94.12 103 LEU A N 1
ATOM 902 C CA . LEU A 1 103 ? -9.041 -8.847 12.426 1.00 94.12 103 LEU A CA 1
ATOM 903 C C . LEU A 1 103 ? -9.467 -7.579 13.174 1.00 94.12 103 LEU A C 1
ATOM 905 O O . LEU A 1 103 ? -9.992 -7.666 14.284 1.00 94.12 103 LEU A O 1
ATOM 909 N N . LYS A 1 104 ? -9.297 -6.405 12.557 1.00 89.25 104 LYS A N 1
ATOM 910 C CA . LYS A 1 104 ? -9.791 -5.133 13.094 1.00 89.25 104 LYS A CA 1
ATOM 911 C C . LYS A 1 104 ? -11.312 -5.174 13.280 1.00 89.25 104 LYS A C 1
ATOM 913 O O . LYS A 1 104 ? -11.791 -4.770 14.337 1.00 89.25 104 LYS A O 1
ATOM 918 N N . TYR A 1 105 ? -12.069 -5.685 12.308 1.00 87.94 105 TYR A N 1
ATOM 919 C CA . TYR A 1 105 ? -13.523 -5.837 12.442 1.00 87.94 105 TYR A CA 1
ATOM 920 C C . TYR A 1 105 ? -13.913 -6.823 13.550 1.00 87.94 105 TYR A C 1
ATOM 922 O O . TYR A 1 105 ? -14.774 -6.495 14.366 1.00 87.94 105 TYR A O 1
ATOM 930 N N . PHE A 1 106 ? -13.256 -7.985 13.647 1.00 91.44 106 PHE A N 1
ATOM 931 C CA . PHE A 1 106 ? -13.507 -8.928 14.743 1.00 91.44 106 PHE A CA 1
ATOM 932 C C . PHE A 1 106 ? -13.226 -8.315 16.112 1.00 91.44 106 PHE A C 1
ATOM 934 O O . PHE A 1 106 ? -14.039 -8.460 17.023 1.00 91.44 106 PHE A O 1
ATOM 941 N N . TYR A 1 107 ? -12.123 -7.578 16.250 1.00 90.44 107 TYR A N 1
ATOM 942 C CA . TYR A 1 107 ? -11.807 -6.862 17.481 1.00 90.44 107 TYR A CA 1
ATOM 943 C C . TYR A 1 107 ? -12.932 -5.901 17.889 1.00 90.44 107 TYR A C 1
ATOM 945 O O . TYR A 1 107 ? -13.349 -5.904 19.048 1.00 90.44 107 TYR A O 1
ATOM 953 N N . PHE A 1 108 ? -13.468 -5.117 16.947 1.00 86.88 108 PHE A N 1
ATOM 954 C CA . PHE A 1 108 ? -14.581 -4.209 17.233 1.00 86.88 108 PHE A CA 1
ATOM 955 C C . PHE A 1 108 ? -15.868 -4.944 17.616 1.00 86.88 108 PHE A C 1
ATOM 957 O O . PHE A 1 108 ? -16.512 -4.534 18.576 1.00 86.88 108 PHE A O 1
ATOM 964 N N . LEU A 1 109 ? -16.212 -6.042 16.936 1.00 87.06 109 LEU A N 1
ATOM 965 C CA . LEU A 1 109 ? -17.401 -6.841 17.259 1.00 87.06 109 LEU A CA 1
ATOM 966 C C . LEU A 1 109 ? -17.333 -7.443 18.666 1.00 87.06 109 LEU A C 1
ATOM 968 O O . LEU A 1 109 ? -18.307 -7.389 19.416 1.00 87.06 109 LEU A O 1
ATOM 972 N N . ILE A 1 110 ? -16.178 -8.001 19.036 1.00 88.62 110 ILE A N 1
ATOM 973 C CA . ILE A 1 110 ? -15.945 -8.556 20.373 1.00 88.62 110 ILE A CA 1
ATOM 974 C C . ILE A 1 110 ? -16.033 -7.429 21.402 1.00 88.62 110 ILE A C 1
ATOM 976 O O . ILE A 1 110 ? -16.808 -7.517 22.350 1.00 88.62 110 ILE A O 1
ATOM 980 N N . LYS A 1 111 ? -15.298 -6.332 21.191 1.00 84.00 111 LYS A N 1
ATOM 981 C CA . LYS A 1 111 ? -15.321 -5.186 22.101 1.00 84.00 111 LYS A CA 1
ATOM 982 C C . LYS A 1 111 ? -16.741 -4.650 22.303 1.00 84.00 111 LYS A C 1
ATOM 984 O O . LYS A 1 111 ? -17.133 -4.410 23.436 1.00 84.00 111 LYS A O 1
ATOM 989 N N . GLU A 1 112 ? -17.520 -4.483 21.239 1.00 82.12 112 GLU A N 1
ATOM 990 C CA . GLU A 1 112 ? -18.887 -3.975 21.363 1.00 82.12 112 GLU A CA 1
ATOM 991 C C . GLU A 1 112 ? -19.793 -4.949 22.123 1.00 82.12 112 GLU A C 1
ATOM 993 O O . GLU A 1 112 ? -20.567 -4.511 22.967 1.00 82.12 112 GLU A O 1
ATOM 998 N N . ARG A 1 113 ? -19.668 -6.262 21.888 1.00 78.88 113 ARG A N 1
ATOM 999 C CA . ARG A 1 113 ? -20.468 -7.273 22.592 1.00 78.88 113 ARG A CA 1
ATOM 1000 C C . ARG A 1 113 ? -20.153 -7.346 24.089 1.00 78.88 113 ARG A C 1
ATOM 1002 O O . ARG A 1 113 ? -21.080 -7.508 24.864 1.00 78.88 113 ARG A O 1
ATOM 1009 N N . TYR A 1 114 ? -18.888 -7.240 24.496 1.00 71.00 114 TYR A N 1
ATOM 1010 C CA . TYR A 1 114 ? -18.498 -7.411 25.905 1.00 71.00 114 TYR A CA 1
ATOM 1011 C C . TYR A 1 114 ? -18.533 -6.118 26.732 1.00 71.00 114 TYR A C 1
ATOM 1013 O O . TYR A 1 114 ? -18.652 -6.187 27.949 1.00 71.00 114 TYR A O 1
ATOM 1021 N N . PHE A 1 115 ? -18.428 -4.942 26.104 1.00 60.97 115 PHE A N 1
ATOM 1022 C CA . PHE A 1 115 ? -18.431 -3.658 26.820 1.00 60.97 115 PHE A CA 1
ATOM 1023 C C . PHE A 1 115 ? -19.778 -2.922 26.783 1.00 60.97 115 PHE A C 1
ATOM 1025 O O . PHE A 1 115 ? -19.899 -1.893 27.442 1.00 60.97 115 PHE A O 1
ATOM 1032 N N . LYS A 1 116 ? -20.791 -3.439 26.070 1.00 55.56 116 LYS A N 1
ATOM 1033 C CA . LYS A 1 116 ? -22.178 -2.945 26.184 1.00 55.56 116 LYS A CA 1
ATOM 1034 C C . LYS A 1 116 ? -22.838 -3.296 27.519 1.00 55.56 116 LYS A C 1
ATOM 1036 O O . LYS A 1 116 ? -23.776 -2.617 27.897 1.00 55.56 116 LYS A O 1
ATOM 1041 N N . ASP A 1 117 ? -22.340 -4.318 28.214 1.00 49.72 117 ASP A N 1
ATOM 1042 C CA . ASP A 1 117 ? -22.926 -4.817 29.467 1.00 49.72 117 ASP A CA 1
ATOM 1043 C C . ASP A 1 117 ? -22.241 -4.248 30.729 1.00 49.72 117 ASP A C 1
ATOM 1045 O O . ASP A 1 117 ? -22.564 -4.642 31.848 1.00 49.72 117 ASP A O 1
ATOM 1049 N N . VAL A 1 118 ? -21.264 -3.345 30.564 1.00 54.16 118 VAL A N 1
ATOM 1050 C CA . VAL A 1 118 ? -20.434 -2.802 31.661 1.00 54.16 118 VAL A CA 1
ATOM 1051 C C . VAL A 1 118 ? -20.693 -1.303 31.911 1.00 54.16 118 VAL A C 1
ATOM 1053 O O . VAL A 1 118 ? -20.240 -0.769 32.922 1.00 54.16 118 VAL A O 1
ATOM 1056 N N . PHE A 1 119 ? -21.455 -0.633 31.041 1.00 42.97 119 PHE A N 1
ATOM 1057 C CA . PHE A 1 119 ? -21.897 0.762 31.177 1.00 42.97 119 PHE A CA 1
ATOM 1058 C C . PHE A 1 119 ? -23.372 0.892 30.804 1.00 42.97 119 PHE A C 1
ATOM 1060 O O . PHE A 1 119 ? -24.033 1.779 31.387 1.00 42.97 119 PHE A O 1
#

Secondary structure (DSSP, 8-state):
-HHHHHHHHHHHHHHHHHHHHHHHGGG-HHHHHHHHHHHHHHHTT-HHHHHHHHHHHHHTT--HHHHHHHHHHHHHHHHHTT-HHHHHHHHHHHHHHHHHHHHHHHHHHHHHHHHTT--

Sequence (119 aa):
MEKYTLKRLWHNSKESFYTYNSQKFFLYWPFFIFYYFILRQVFGLNYFVIYGFSILLIFLRLSFETIAMIFFSISLIVYFFGLTTEANHYFSFVYGFLVLSVLKYFYFLIKERYFKDVF

Radius of gyration: 21.04 Å; chains: 1; bounding box: 50×53×50 Å